Protein AF-A0A7J2X8C0-F1 (afdb_monomer_lite)

Foldseek 3Di:
DLVVQLVVLLVVLVVLCVVLVPPPCLVVDPDPVSVCSNVCSVQSVSSLVSVVVCCVVVNDPPVVSVVSNVVSVVVVVVVVVVVVVVVVD

Secondary structure (DSSP, 8-state):
-HHHHHHHHHHHHHHHHHHHHH-HHHHH---HHHHHHHHHHHTTHHHHHHHHHHHHTTSS-HHHHHHHHHHHHHHHHHHHHHHHHHTT-

pLDDT: mean 86.92, std 10.12, range [44.97, 97.31]

Structure (mmCIF, N/CA/C/O backbone):
data_AF-A0A7J2X8C0-F1
#
_entry.id   AF-A0A7J2X8C0-F1
#
loop_
_atom_site.group_PDB
_atom_site.id
_atom_site.type_symbol
_atom_site.label_atom_id
_atom_site.label_alt_id
_atom_site.label_comp_id
_atom_site.label_asym_id
_atom_site.label_entity_id
_atom_site.label_seq_id
_atom_site.pdbx_PDB_ins_code
_atom_site.Cartn_x
_atom_site.Cartn_y
_atom_site.Cartn_z
_atom_site.occupancy
_atom_site.B_iso_or_equiv
_atom_site.auth_seq_id
_atom_site.auth_comp_id
_atom_site.auth_asym_id
_atom_site.auth_atom_id
_atom_site.pdbx_PDB_model_num
ATOM 1 N N . MET A 1 1 ? -18.632 -7.335 3.285 1.00 78.25 1 MET A N 1
ATOM 2 C CA . MET A 1 1 ? -18.115 -5.989 3.627 1.00 78.25 1 MET A CA 1
ATOM 3 C C . MET A 1 1 ? -16.581 -5.908 3.604 1.00 78.25 1 MET A C 1
ATOM 5 O O . MET A 1 1 ? -16.098 -5.000 2.940 1.00 78.25 1 MET A O 1
ATOM 9 N N . PRO A 1 2 ? -15.798 -6.837 4.203 1.00 87.81 2 PRO A N 1
ATOM 10 C CA . PRO A 1 2 ? -14.327 -6.724 4.241 1.00 87.81 2 PRO A CA 1
ATOM 11 C C . PRO A 1 2 ? -13.661 -6.665 2.860 1.00 87.81 2 PRO A C 1
ATOM 13 O O . PRO A 1 2 ? -12.762 -5.864 2.641 1.00 87.81 2 PRO A O 1
ATOM 16 N N . LEU A 1 3 ? -14.159 -7.459 1.906 1.00 88.56 3 LEU A N 1
ATOM 17 C CA . LEU A 1 3 ? -13.674 -7.447 0.523 1.00 88.56 3 LEU A CA 1
ATOM 18 C C . LEU A 1 3 ? -13.907 -6.101 -0.165 1.00 88.56 3 LEU A C 1
ATOM 20 O O . LEU A 1 3 ? -12.983 -5.569 -0.755 1.00 88.56 3 LEU A O 1
ATOM 24 N N . VAL A 1 4 ? -15.100 -5.514 -0.034 1.00 93.00 4 VAL A N 1
ATOM 25 C CA . VAL A 1 4 ? -15.409 -4.194 -0.616 1.00 93.00 4 VAL A CA 1
ATOM 26 C C . VAL A 1 4 ? -14.478 -3.123 -0.048 1.00 93.00 4 VAL A C 1
ATOM 28 O O . VAL A 1 4 ? -13.976 -2.289 -0.792 1.00 93.00 4 VAL A O 1
ATOM 31 N N . PHE A 1 5 ? -14.203 -3.180 1.257 1.00 92.56 5 PHE A N 1
ATOM 32 C CA . PHE A 1 5 ? -13.283 -2.261 1.921 1.00 92.56 5 PHE A CA 1
ATOM 33 C C . PHE A 1 5 ? -11.839 -2.414 1.419 1.00 92.56 5 PHE A C 1
ATOM 35 O O . PHE A 1 5 ? -11.213 -1.421 1.056 1.00 92.56 5 PHE A O 1
ATOM 42 N N . LEU A 1 6 ? -11.331 -3.647 1.328 1.00 93.81 6 LEU A N 1
ATOM 43 C CA . LEU A 1 6 ? -9.992 -3.918 0.794 1.00 93.81 6 LEU A CA 1
ATOM 44 C C . LEU A 1 6 ? -9.875 -3.553 -0.690 1.00 93.81 6 LEU A C 1
ATOM 46 O O . LEU A 1 6 ? -8.874 -2.972 -1.096 1.00 93.81 6 LEU A O 1
ATOM 50 N N . SER A 1 7 ? -10.900 -3.840 -1.493 1.00 93.06 7 SER A N 1
ATOM 51 C 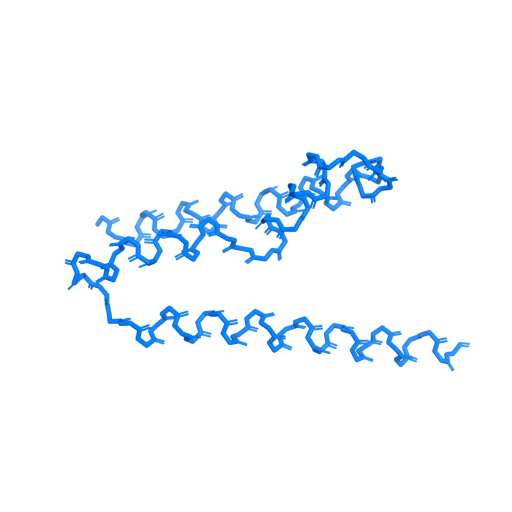CA . SER A 1 7 ? -10.941 -3.455 -2.905 1.00 93.06 7 SER A CA 1
ATOM 52 C C . SER A 1 7 ? -10.942 -1.938 -3.069 1.00 93.06 7 SER A C 1
ATOM 54 O O . SER A 1 7 ? -10.181 -1.422 -3.879 1.00 93.06 7 SER A O 1
ATOM 56 N N . ALA A 1 8 ? -11.734 -1.210 -2.278 1.00 93.94 8 ALA A N 1
ATOM 57 C CA . ALA A 1 8 ? -11.720 0.249 -2.292 1.00 93.94 8 ALA A CA 1
ATOM 58 C C . ALA A 1 8 ? -10.344 0.802 -1.891 1.00 93.94 8 ALA A C 1
ATOM 60 O O . ALA A 1 8 ? -9.830 1.695 -2.560 1.00 93.94 8 ALA A O 1
ATOM 61 N N . ALA A 1 9 ? -9.718 0.236 -0.853 1.00 93.44 9 ALA A N 1
ATOM 62 C CA . ALA A 1 9 ? -8.373 0.621 -0.436 1.00 93.44 9 ALA A CA 1
ATOM 63 C C . ALA A 1 9 ? -7.335 0.399 -1.549 1.00 93.44 9 ALA A C 1
ATOM 65 O O . ALA A 1 9 ? -6.543 1.295 -1.833 1.00 93.44 9 ALA A O 1
ATOM 66 N N . ALA A 1 10 ? -7.392 -0.752 -2.226 1.00 91.69 10 ALA A N 1
ATOM 67 C CA . ALA A 1 10 ? -6.513 -1.067 -3.349 1.00 91.69 10 ALA A CA 1
ATOM 68 C C . ALA A 1 10 ? -6.716 -0.116 -4.541 1.00 91.69 10 ALA A C 1
ATOM 70 O O . ALA A 1 10 ? -5.741 0.348 -5.123 1.00 91.69 10 ALA A O 1
ATOM 71 N N . ILE A 1 11 ? -7.968 0.213 -4.882 1.00 92.75 11 ILE A N 1
ATOM 72 C CA . ILE A 1 11 ? -8.285 1.151 -5.973 1.00 92.75 11 ILE A CA 1
ATOM 73 C C . ILE A 1 11 ? -7.741 2.546 -5.662 1.00 92.75 11 ILE A C 1
ATOM 75 O O . ILE A 1 11 ? -7.189 3.200 -6.542 1.00 92.75 11 ILE A O 1
ATOM 79 N N . VAL A 1 12 ? -7.884 3.010 -4.418 1.00 92.44 12 VAL A N 1
ATOM 80 C CA . VAL A 1 12 ? -7.365 4.318 -3.999 1.00 92.44 12 VAL A CA 1
ATOM 81 C C . VAL A 1 12 ? -5.837 4.343 -4.046 1.00 92.44 12 VAL A C 1
ATOM 83 O O . VAL A 1 12 ? -5.269 5.335 -4.505 1.00 92.44 12 VAL A O 1
ATOM 86 N N . ASP A 1 13 ? -5.178 3.264 -3.616 1.00 91.50 13 ASP A N 1
ATOM 87 C CA . ASP A 1 13 ? -3.723 3.144 -3.719 1.00 91.50 13 ASP A CA 1
ATOM 88 C C . ASP A 1 13 ? -3.245 3.219 -5.177 1.00 91.50 13 ASP A C 1
ATOM 90 O O . ASP A 1 13 ? -2.353 4.007 -5.493 1.00 91.50 13 ASP A O 1
ATOM 94 N N . GLU A 1 14 ? -3.882 2.463 -6.074 1.00 87.94 14 GLU A N 1
ATOM 95 C CA . GLU A 1 14 ? -3.531 2.437 -7.497 1.00 87.94 14 GLU A CA 1
ATOM 96 C C . GLU A 1 14 ? -3.795 3.791 -8.173 1.00 87.94 14 GLU A C 1
ATOM 98 O O . GLU A 1 14 ? -2.925 4.330 -8.854 1.00 87.94 14 GLU A O 1
ATOM 103 N N . ALA A 1 15 ? -4.950 4.410 -7.908 1.00 88.06 15 ALA A N 1
ATOM 104 C CA . ALA A 1 15 ? -5.280 5.726 -8.446 1.00 88.06 15 ALA A CA 1
ATOM 105 C C . ALA A 1 15 ? -4.291 6.805 -7.976 1.00 88.06 15 ALA A C 1
ATOM 107 O O . ALA A 1 15 ? -3.875 7.663 -8.756 1.00 88.06 15 ALA A O 1
ATOM 108 N N . GLY A 1 16 ? -3.883 6.772 -6.704 1.00 84.88 16 GLY A N 1
ATOM 109 C CA . GLY A 1 16 ? -2.873 7.698 -6.202 1.00 84.88 16 GLY A CA 1
ATOM 110 C C . GLY A 1 16 ? -1.486 7.432 -6.788 1.00 84.88 16 GLY A C 1
ATOM 111 O O . GLY A 1 16 ? -0.757 8.386 -7.073 1.00 84.88 16 GLY A O 1
ATOM 112 N N . ASN A 1 17 ? -1.134 6.167 -7.033 1.00 85.81 17 ASN A N 1
ATOM 113 C CA . ASN A 1 17 ? 0.114 5.802 -7.695 1.00 85.81 17 ASN A CA 1
ATOM 114 C C . ASN A 1 17 ? 0.149 6.358 -9.129 1.00 85.81 17 ASN A C 1
ATOM 116 O O . ASN A 1 17 ? 1.095 7.066 -9.485 1.00 85.81 17 ASN A O 1
ATOM 120 N N . ASP A 1 18 ? -0.924 6.171 -9.900 1.00 85.00 18 ASP A N 1
ATOM 121 C CA . ASP A 1 18 ? -1.064 6.718 -11.254 1.00 85.00 18 ASP A CA 1
ATOM 122 C C . ASP A 1 18 ? -0.915 8.243 -11.277 1.00 85.00 18 ASP A C 1
ATOM 124 O O . ASP A 1 18 ? -0.105 8.783 -12.036 1.00 85.00 18 ASP A O 1
ATOM 128 N N . VAL A 1 19 ? -1.609 8.962 -10.388 1.00 81.44 19 VAL A N 1
ATOM 129 C CA . VAL A 1 19 ? -1.501 10.430 -10.289 1.00 81.44 19 VAL A CA 1
ATOM 130 C C . VAL A 1 19 ? -0.050 10.871 -10.060 1.00 81.44 19 VAL A C 1
ATOM 132 O O . VAL A 1 19 ? 0.424 11.824 -10.687 1.00 81.44 19 VAL A O 1
ATOM 135 N N . THR A 1 20 ? 0.692 10.161 -9.207 1.00 75.25 20 THR A N 1
ATOM 136 C CA . THR A 1 20 ? 2.112 10.462 -8.962 1.00 75.25 20 THR A CA 1
ATOM 137 C C . THR A 1 20 ? 3.026 10.077 -10.131 1.00 75.25 20 THR A C 1
ATOM 139 O O . THR A 1 20 ? 4.092 10.677 -10.306 1.00 75.25 20 THR A O 1
ATOM 142 N N . GLY A 1 21 ? 2.619 9.106 -10.952 1.00 70.38 21 GLY A N 1
ATOM 143 C CA . GLY A 1 21 ? 3.301 8.698 -12.176 1.00 70.38 21 GLY A CA 1
ATOM 144 C C . GLY A 1 21 ? 3.164 9.714 -13.312 1.00 70.38 21 GLY A C 1
ATOM 145 O O . GLY A 1 21 ? 4.164 10.036 -13.962 1.00 70.38 21 GLY A O 1
ATOM 146 N N . TYR A 1 22 ? 1.960 10.255 -13.517 1.00 67.25 22 TYR A N 1
ATOM 147 C CA . TYR A 1 22 ? 1.661 11.223 -14.578 1.00 67.25 22 TYR A CA 1
ATOM 148 C C . TYR A 1 22 ? 2.280 12.604 -14.321 1.00 67.25 22 TYR A C 1
ATOM 150 O O . TYR A 1 22 ? 2.800 13.235 -15.250 1.00 67.25 22 TYR A O 1
ATOM 158 N N . ASP A 1 23 ? 2.288 13.082 -13.073 1.00 73.25 23 ASP A N 1
ATOM 159 C CA . ASP A 1 23 ? 2.824 14.407 -12.766 1.00 73.25 23 ASP A CA 1
ATOM 160 C C . ASP A 1 23 ? 4.338 14.376 -12.486 1.00 73.25 23 ASP A C 1
ATOM 162 O O . ASP A 1 23 ? 4.823 14.287 -11.350 1.00 73.25 23 ASP A O 1
ATOM 166 N N . LYS A 1 24 ? 5.124 14.542 -13.557 1.00 69.38 24 LYS A N 1
ATOM 167 C CA . LYS A 1 24 ? 6.587 14.694 -13.481 1.00 69.38 24 LYS A CA 1
ATOM 168 C C . LYS A 1 24 ? 7.026 15.836 -12.548 1.00 69.38 24 LYS A C 1
ATOM 170 O O . LYS A 1 24 ? 8.158 15.788 -12.057 1.00 69.38 24 LYS A O 1
ATOM 175 N N . ARG A 1 25 ? 6.186 16.850 -12.267 1.00 68.38 25 ARG A N 1
ATOM 176 C CA . ARG A 1 25 ? 6.511 17.900 -11.280 1.00 68.38 25 ARG A CA 1
ATOM 177 C C . ARG A 1 25 ? 6.422 17.376 -9.857 1.00 68.38 25 ARG A C 1
ATOM 179 O O . ARG A 1 25 ? 7.261 17.769 -9.051 1.00 68.38 25 ARG A O 1
ATOM 186 N N . ILE A 1 26 ? 5.465 16.498 -9.550 1.00 69.19 26 ILE A N 1
ATOM 187 C CA . ILE A 1 26 ? 5.345 15.853 -8.233 1.00 69.19 26 ILE A CA 1
ATOM 188 C C . ILE A 1 26 ? 6.561 14.955 -7.998 1.00 69.19 26 ILE A C 1
ATOM 190 O O . ILE A 1 26 ? 7.236 15.123 -6.982 1.00 69.19 26 ILE A O 1
ATOM 194 N N . LYS A 1 27 ? 6.935 14.119 -8.980 1.00 67.44 27 LYS A N 1
ATOM 195 C CA . LYS A 1 27 ? 8.147 13.276 -8.910 1.00 67.44 27 LYS A CA 1
ATOM 196 C C . LYS A 1 27 ? 9.447 14.074 -8.752 1.00 67.44 27 LYS A C 1
ATOM 198 O O . LYS A 1 27 ? 10.329 13.663 -8.003 1.00 67.44 27 LYS A O 1
ATOM 203 N N . ARG A 1 28 ? 9.587 15.223 -9.426 1.00 73.81 28 ARG A N 1
ATOM 204 C CA . ARG A 1 28 ? 10.783 16.091 -9.317 1.00 73.81 28 ARG A CA 1
ATOM 205 C C . ARG A 1 28 ? 10.745 17.053 -8.128 1.00 73.81 28 ARG A C 1
ATOM 207 O O . ARG A 1 28 ? 11.720 17.764 -7.878 1.00 73.81 28 ARG A O 1
ATOM 214 N N . SER A 1 29 ? 9.635 17.119 -7.399 1.00 77.31 29 SER A N 1
ATOM 215 C CA . SER A 1 29 ? 9.483 18.077 -6.314 1.00 77.31 29 SER A CA 1
ATOM 216 C C . SER A 1 29 ? 10.312 17.683 -5.095 1.00 77.31 29 SER A C 1
ATOM 218 O O . SER A 1 29 ? 10.223 16.568 -4.590 1.00 77.31 29 SER A O 1
ATOM 220 N N . LYS A 1 30 ? 11.064 18.640 -4.542 1.00 78.69 30 LYS A N 1
ATOM 221 C CA . LYS A 1 30 ? 11.763 18.463 -3.258 1.00 78.69 30 LYS A CA 1
ATOM 222 C C . LYS A 1 30 ? 10.843 18.619 -2.039 1.00 78.69 30 LYS A C 1
ATOM 224 O O . LYS A 1 30 ? 11.292 18.398 -0.918 1.00 78.69 30 LYS A O 1
ATOM 229 N N . LYS A 1 31 ? 9.573 19.001 -2.231 1.00 85.44 31 LYS A N 1
ATOM 230 C CA . LYS A 1 31 ? 8.623 19.193 -1.128 1.00 85.44 31 LYS A CA 1
ATOM 231 C C . LYS A 1 31 ? 8.354 17.858 -0.434 1.00 85.44 31 LYS A C 1
ATOM 233 O O . LYS A 1 31 ? 7.964 16.890 -1.083 1.00 85.44 31 LYS A O 1
ATOM 238 N N . PHE A 1 32 ? 8.486 17.841 0.893 1.00 83.81 32 PHE A N 1
ATOM 239 C CA . PHE A 1 32 ? 8.250 16.651 1.716 1.00 83.81 32 PHE A CA 1
ATOM 240 C C . PHE A 1 32 ? 6.886 16.005 1.440 1.00 83.81 32 PHE A C 1
ATOM 242 O O . PHE A 1 32 ? 6.817 14.805 1.212 1.00 83.81 32 PHE A O 1
ATOM 249 N N . ARG A 1 33 ? 5.816 16.811 1.347 1.00 82.94 33 ARG A N 1
ATOM 250 C CA . ARG A 1 33 ? 4.454 16.326 1.054 1.00 82.94 33 ARG A CA 1
ATOM 251 C C . ARG A 1 33 ? 4.360 15.543 -0.257 1.00 82.94 33 ARG A C 1
ATOM 253 O O . ARG A 1 33 ? 3.644 14.556 -0.310 1.00 82.94 33 ARG A O 1
ATOM 260 N N . HIS A 1 34 ? 5.085 15.962 -1.295 1.00 83.62 34 HIS A N 1
ATOM 261 C CA . HIS A 1 34 ? 5.081 15.270 -2.584 1.00 83.62 34 HIS A CA 1
ATOM 262 C C . HIS A 1 34 ? 5.861 13.956 -2.514 1.00 83.62 34 HIS A C 1
ATOM 264 O O . HIS A 1 34 ? 5.360 12.940 -2.977 1.00 83.62 34 HIS A O 1
ATOM 270 N N . LYS A 1 35 ? 7.032 13.946 -1.862 1.00 81.25 35 LYS A N 1
ATOM 271 C CA . LYS A 1 35 ? 7.783 12.703 -1.617 1.00 81.25 35 LYS A CA 1
ATOM 272 C C . LYS A 1 35 ? 6.985 11.706 -0.781 1.00 81.25 35 LYS A C 1
ATOM 274 O O . LYS A 1 35 ? 6.972 10.526 -1.105 1.00 81.25 35 LYS A O 1
ATOM 279 N N . PHE A 1 36 ? 6.308 12.191 0.258 1.00 85.12 36 PHE A N 1
ATOM 280 C CA . PHE A 1 36 ? 5.425 11.376 1.081 1.00 85.12 36 PHE A CA 1
ATOM 281 C C . PHE A 1 36 ? 4.295 10.773 0.245 1.00 85.12 36 PHE A C 1
ATOM 283 O O . PHE A 1 36 ? 4.109 9.569 0.298 1.00 85.12 36 PHE A O 1
ATOM 290 N N . PHE A 1 37 ? 3.593 11.571 -0.568 1.00 82.50 37 PHE A N 1
ATOM 291 C CA . PHE A 1 37 ? 2.517 11.072 -1.434 1.00 82.50 37 PHE A CA 1
ATOM 292 C C . PHE A 1 37 ? 3.005 10.003 -2.418 1.00 82.50 37 PHE A C 1
ATOM 294 O O . PHE A 1 37 ? 2.408 8.936 -2.496 1.00 82.50 37 PHE A O 1
ATOM 301 N N . VAL A 1 38 ? 4.114 10.259 -3.119 1.00 83.25 38 VAL A N 1
ATOM 302 C CA . VAL A 1 38 ? 4.715 9.291 -4.054 1.00 83.25 38 VAL A CA 1
ATOM 303 C C . VAL A 1 38 ? 5.048 7.984 -3.336 1.00 83.25 38 VAL A C 1
ATOM 305 O O . VAL A 1 38 ? 4.719 6.909 -3.822 1.00 83.25 38 VAL A O 1
ATOM 308 N N . TYR A 1 39 ? 5.674 8.071 -2.162 1.00 82.31 39 TYR A N 1
ATOM 309 C CA . TYR A 1 39 ? 6.053 6.887 -1.400 1.00 82.31 39 TYR A CA 1
ATOM 310 C C . T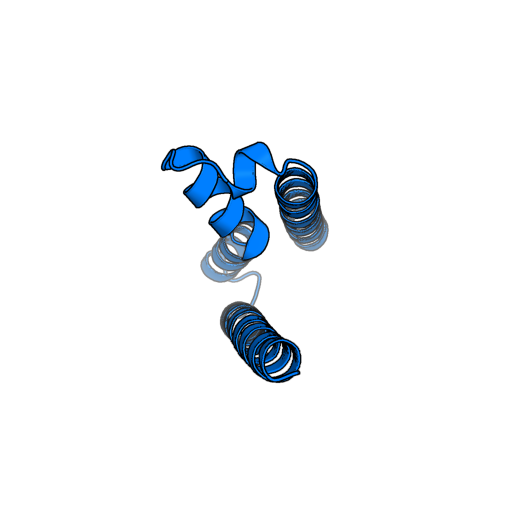YR A 1 39 ? 4.838 6.135 -0.844 1.00 82.31 39 TYR A C 1
ATOM 312 O O . TYR A 1 39 ? 4.784 4.915 -0.922 1.00 82.31 39 TYR A O 1
ATOM 320 N N . PHE A 1 40 ? 3.856 6.856 -0.302 1.00 87.25 40 PHE A N 1
ATOM 321 C CA . PHE A 1 40 ? 2.675 6.285 0.338 1.00 87.25 40 PHE A CA 1
ATOM 322 C C . PHE A 1 40 ? 1.826 5.483 -0.654 1.00 87.25 40 PHE A C 1
ATOM 324 O O . PHE A 1 40 ? 1.540 4.311 -0.413 1.00 87.25 40 PHE A O 1
ATOM 331 N N . PHE A 1 41 ? 1.486 6.092 -1.791 1.00 84.69 41 PHE A N 1
ATOM 332 C CA . PHE A 1 41 ? 0.667 5.452 -2.819 1.00 84.69 41 PHE A CA 1
ATOM 333 C C . PHE A 1 41 ? 1.460 4.432 -3.645 1.00 84.69 41 PHE A C 1
ATOM 335 O O . PHE A 1 41 ? 0.957 3.347 -3.924 1.00 84.69 41 PHE A O 1
ATOM 342 N N . GLY A 1 42 ? 2.736 4.705 -3.943 1.00 78.94 42 GLY A N 1
ATOM 343 C CA . GLY A 1 42 ? 3.599 3.758 -4.659 1.00 78.94 42 GLY A CA 1
ATOM 344 C C . GLY A 1 42 ? 3.895 2.469 -3.882 1.00 78.94 42 GLY A C 1
ATOM 345 O O . GLY A 1 42 ? 4.207 1.446 -4.480 1.00 78.94 42 GLY A O 1
ATOM 346 N N . ARG A 1 43 ? 3.773 2.487 -2.549 1.00 83.62 43 ARG A N 1
ATOM 347 C CA . ARG A 1 43 ? 3.981 1.321 -1.668 1.00 83.62 43 ARG A CA 1
ATOM 348 C C . ARG A 1 43 ? 2.674 0.745 -1.113 1.00 83.62 43 ARG A C 1
ATOM 350 O O . ARG A 1 43 ? 2.727 0.030 -0.111 1.00 83.62 43 ARG A O 1
ATOM 357 N N . ARG A 1 44 ? 1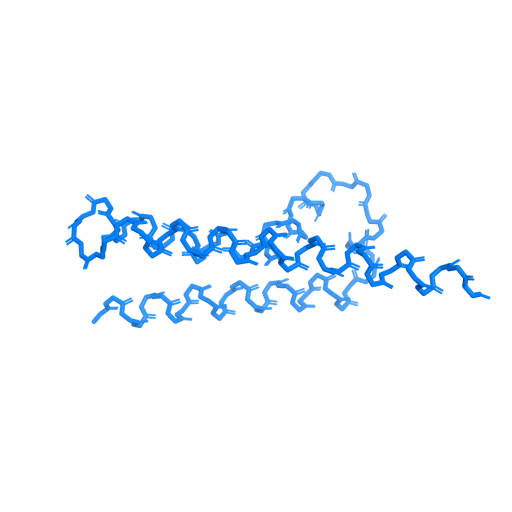.520 1.088 -1.700 1.00 89.25 44 ARG A N 1
ATOM 358 C CA . ARG A 1 44 ? 0.193 0.566 -1.318 1.00 89.25 44 ARG A CA 1
ATOM 359 C C . ARG A 1 44 ? -0.077 0.615 0.193 1.00 89.25 44 ARG A C 1
ATOM 361 O O . ARG A 1 44 ? -0.489 -0.367 0.822 1.00 89.25 44 ARG A O 1
ATOM 368 N N . TYR A 1 45 ? 0.263 1.742 0.825 1.00 90.69 45 TYR A N 1
ATOM 369 C CA . TYR A 1 45 ? 0.154 1.862 2.280 1.00 90.69 45 TYR A CA 1
ATOM 370 C C . TYR A 1 45 ? -1.295 1.834 2.760 1.00 90.69 45 TYR A C 1
ATOM 372 O O . TYR A 1 45 ? -1.548 1.341 3.861 1.00 90.69 45 TYR A O 1
ATOM 380 N N . LEU A 1 46 ? -2.248 2.330 1.969 1.00 92.81 46 LEU A N 1
ATOM 381 C CA . LEU A 1 46 ? -3.645 2.385 2.383 1.00 92.81 46 LEU A CA 1
ATOM 382 C C . LEU A 1 46 ? -4.239 0.975 2.479 1.00 92.81 46 LEU A C 1
ATOM 384 O O . LEU A 1 46 ? -4.913 0.661 3.460 1.00 92.81 46 LEU A O 1
ATOM 388 N N . LEU A 1 47 ? -3.894 0.090 1.544 1.00 94.50 47 LEU A N 1
ATOM 389 C CA . LEU A 1 47 ? -4.234 -1.328 1.561 1.00 94.50 47 LEU A CA 1
ATOM 390 C C . LEU A 1 47 ? -3.618 -2.045 2.767 1.00 94.50 47 LEU A C 1
ATOM 392 O O . LEU A 1 47 ? -4.307 -2.816 3.434 1.00 94.50 47 LEU A O 1
ATOM 396 N N . LYS A 1 48 ? -2.350 -1.765 3.095 1.00 95.25 48 LYS A N 1
ATOM 397 C CA . LYS A 1 48 ? -1.689 -2.332 4.286 1.00 95.25 48 LYS A CA 1
ATOM 398 C C . LYS A 1 48 ? -2.378 -1.904 5.576 1.00 95.25 48 LYS A C 1
ATOM 400 O O . LYS A 1 48 ? -2.608 -2.740 6.444 1.00 95.25 48 LYS A O 1
ATOM 405 N N . VAL A 1 49 ? -2.734 -0.626 5.701 1.00 95.69 49 VAL A N 1
ATOM 406 C CA . VAL A 1 49 ? -3.451 -0.100 6.874 1.00 95.69 49 VAL A CA 1
ATOM 407 C C . VAL A 1 49 ? -4.862 -0.686 6.960 1.00 95.69 49 VAL A C 1
ATOM 409 O O . VAL A 1 49 ? -5.286 -1.098 8.039 1.00 95.69 49 VAL A O 1
ATOM 412 N N . ALA A 1 50 ? -5.571 -0.788 5.834 1.00 95.94 50 ALA A N 1
ATOM 413 C CA . ALA A 1 50 ? -6.888 -1.415 5.766 1.00 95.94 50 ALA A CA 1
ATOM 414 C C . ALA A 1 50 ? -6.837 -2.893 6.186 1.00 95.94 50 ALA A C 1
ATOM 416 O O . ALA A 1 50 ? -7.663 -3.344 6.980 1.00 95.94 50 ALA A O 1
ATOM 417 N N . LEU A 1 51 ? -5.841 -3.640 5.706 1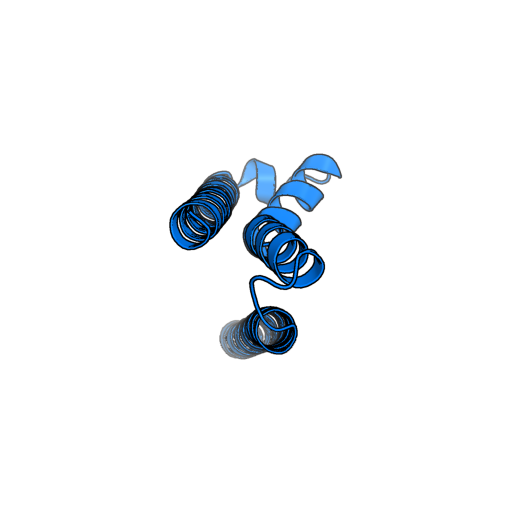.00 96.62 51 LEU A N 1
ATOM 418 C CA . LEU A 1 51 ? -5.642 -5.035 6.084 1.00 96.62 51 LEU A CA 1
ATOM 419 C C . LEU A 1 51 ? -5.226 -5.171 7.551 1.00 96.62 51 LEU A C 1
ATOM 421 O O . LEU A 1 51 ? -5.772 -6.020 8.247 1.00 96.62 51 LEU A O 1
ATOM 425 N N . LEU A 1 52 ? -4.333 -4.310 8.049 1.00 97.31 52 LEU A N 1
ATOM 426 C CA . LEU A 1 52 ? -3.954 -4.269 9.462 1.00 97.31 52 LEU A CA 1
ATOM 427 C C . LEU A 1 52 ? -5.173 -4.044 10.359 1.00 97.31 52 LEU A C 1
ATOM 429 O O . LEU A 1 52 ? -5.336 -4.765 11.337 1.00 97.31 52 LEU A O 1
ATOM 433 N N . TYR A 1 53 ? -6.053 -3.101 10.014 1.00 96.56 53 TYR A N 1
ATOM 434 C CA . TYR A 1 53 ? -7.300 -2.888 10.748 1.00 96.56 53 TYR A CA 1
ATOM 435 C C . TYR A 1 53 ? -8.119 -4.182 10.842 1.00 96.56 53 TYR A C 1
ATOM 437 O O . TYR A 1 53 ? -8.520 -4.572 11.937 1.00 96.56 53 TYR A O 1
ATOM 445 N N . LEU A 1 54 ? -8.302 -4.886 9.720 1.00 97.19 54 LEU A N 1
ATOM 446 C CA . LEU A 1 54 ? -9.050 -6.144 9.689 1.00 97.19 54 LEU A CA 1
ATOM 447 C C . LEU A 1 54 ? -8.357 -7.282 10.451 1.00 97.19 54 LEU A C 1
ATOM 449 O O . LEU A 1 54 ? -9.036 -8.135 11.019 1.00 97.19 54 LEU A O 1
ATOM 453 N N . VAL A 1 55 ? -7.025 -7.293 10.490 1.00 97.06 55 VAL A N 1
ATOM 454 C CA . VAL A 1 55 ? -6.255 -8.231 11.315 1.00 97.06 55 VAL A CA 1
ATOM 455 C C . VAL A 1 55 ? -6.455 -7.943 12.804 1.00 97.06 55 VAL A C 1
ATOM 457 O O . VAL A 1 55 ? -6.697 -8.868 13.573 1.00 97.06 55 VAL A O 1
ATOM 460 N N . LEU A 1 56 ? -6.419 -6.673 13.218 1.00 97.31 56 LEU A N 1
ATOM 461 C CA . LEU A 1 56 ? -6.587 -6.276 14.622 1.00 97.31 56 LEU A CA 1
ATOM 462 C C . LEU A 1 56 ? -7.977 -6.621 15.175 1.00 97.31 56 LEU A C 1
ATOM 464 O O . LEU A 1 56 ? -8.101 -6.946 16.353 1.00 97.31 56 LEU A O 1
ATOM 468 N N . ILE A 1 57 ? -9.011 -6.604 14.329 1.00 97.00 57 ILE A N 1
ATOM 469 C CA . ILE A 1 57 ? -10.363 -7.059 14.697 1.00 97.00 57 ILE A CA 1
ATOM 470 C C . ILE A 1 57 ? -10.587 -8.563 14.451 1.00 97.00 57 ILE A C 1
ATOM 472 O O . ILE A 1 57 ? -11.726 -9.022 14.487 1.00 97.00 57 ILE A O 1
ATOM 476 N N . ASN A 1 58 ? -9.519 -9.334 14.208 1.00 95.81 58 ASN A N 1
ATOM 477 C CA . ASN A 1 58 ? -9.533 -10.785 13.975 1.00 95.81 58 ASN A CA 1
ATOM 478 C C . ASN A 1 58 ? -10.400 -11.251 12.787 1.00 95.81 58 ASN A C 1
ATOM 480 O O . ASN A 1 58 ? -10.842 -12.397 12.748 1.00 95.81 58 ASN A O 1
ATOM 484 N N . VAL A 1 59 ? -10.634 -10.390 11.792 1.00 96.62 59 VAL A N 1
ATOM 485 C CA . VAL A 1 59 ? -11.363 -10.757 10.562 1.00 96.62 59 VAL A CA 1
ATOM 486 C C . VAL A 1 59 ? -10.449 -11.466 9.564 1.00 96.62 59 VAL A C 1
ATOM 488 O O . VAL A 1 59 ? -10.886 -12.385 8.875 1.00 96.62 59 VAL A O 1
ATOM 491 N N . PHE A 1 60 ? -9.182 -11.056 9.488 1.00 95.25 60 PHE A N 1
ATOM 492 C CA . PHE A 1 60 ? -8.167 -11.709 8.664 1.00 95.25 60 PHE A CA 1
ATOM 493 C C . PHE A 1 60 ? -6.971 -12.149 9.509 1.00 95.25 60 PHE A C 1
ATOM 495 O O . PHE A 1 60 ? -6.637 -11.501 10.500 1.00 95.25 60 PHE A O 1
ATOM 502 N N . PRO A 1 61 ? -6.282 -13.229 9.119 1.00 96.56 61 PRO A N 1
ATOM 503 C CA . PRO A 1 61 ? -5.086 -13.663 9.814 1.00 96.56 61 PRO A CA 1
ATOM 504 C C . PRO A 1 61 ? -3.872 -12.788 9.469 1.00 96.56 61 PRO A C 1
ATOM 506 O O . PRO A 1 61 ? -3.677 -12.367 8.327 1.00 96.56 61 PRO A O 1
ATOM 509 N N . MET A 1 62 ? -3.003 -12.579 10.463 1.00 97.06 62 MET A N 1
ATOM 510 C CA . MET A 1 62 ? -1.811 -11.720 10.375 1.00 97.06 62 MET A CA 1
ATOM 511 C C . MET A 1 62 ? -0.847 -12.106 9.245 1.00 97.06 62 MET A C 1
ATOM 513 O O . MET A 1 62 ? -0.200 -11.238 8.662 1.00 97.06 62 MET A O 1
ATOM 517 N N . TYR A 1 63 ? -0.764 -13.392 8.886 1.00 96.88 63 TYR A N 1
ATOM 518 C CA . TYR A 1 63 ? 0.145 -13.843 7.830 1.00 96.88 63 TYR A CA 1
ATOM 519 C C . TYR A 1 63 ? -0.167 -13.215 6.463 1.00 96.88 63 TYR A C 1
ATOM 521 O O . TYR A 1 63 ? 0.748 -13.059 5.660 1.00 96.88 63 TYR A O 1
ATOM 529 N N . LEU A 1 64 ? -1.416 -12.805 6.198 1.00 95.31 64 LEU A N 1
ATOM 530 C CA . LEU A 1 64 ? -1.766 -12.105 4.957 1.00 95.31 64 LEU A CA 1
ATOM 531 C C . LEU A 1 64 ? -1.136 -10.712 4.898 1.00 95.31 64 LEU A C 1
ATOM 533 O O . LEU A 1 64 ? -0.653 -10.302 3.845 1.00 95.31 64 LEU A O 1
ATOM 537 N N . LEU A 1 65 ? -1.097 -10.000 6.028 1.00 95.44 65 LEU A N 1
ATOM 538 C CA . LEU A 1 65 ? -0.427 -8.703 6.116 1.00 95.44 65 LEU A CA 1
ATOM 539 C C . LEU A 1 65 ? 1.081 -8.854 5.910 1.00 95.44 65 LEU A C 1
ATOM 541 O O . LEU A 1 65 ? 1.680 -8.085 5.163 1.00 95.44 65 LEU A O 1
ATOM 545 N N . ILE A 1 66 ? 1.680 -9.872 6.532 1.00 96.44 66 ILE A N 1
ATOM 546 C CA . ILE A 1 66 ? 3.105 -10.182 6.364 1.00 96.44 66 ILE A CA 1
ATOM 547 C C . ILE A 1 66 ? 3.408 -10.496 4.896 1.00 96.44 66 ILE A C 1
ATOM 549 O O . ILE A 1 66 ? 4.338 -9.925 4.331 1.00 96.44 66 ILE A O 1
ATOM 553 N N . ALA A 1 67 ? 2.601 -11.349 4.261 1.00 96.12 67 ALA A N 1
ATOM 554 C CA . ALA A 1 67 ? 2.760 -11.696 2.853 1.00 96.12 67 ALA A CA 1
ATOM 555 C C . ALA A 1 67 ? 2.673 -10.463 1.942 1.00 96.12 67 ALA A C 1
ATOM 557 O O . ALA A 1 67 ? 3.512 -10.307 1.059 1.00 96.12 67 ALA A O 1
ATOM 558 N N . LEU A 1 68 ? 1.716 -9.560 2.184 1.00 94.31 68 LEU A N 1
ATOM 559 C CA . LEU A 1 68 ? 1.570 -8.320 1.416 1.00 94.31 68 LEU A CA 1
ATOM 560 C C . LEU A 1 68 ? 2.800 -7.408 1.550 1.00 94.31 68 LEU A C 1
ATOM 562 O O . LEU A 1 68 ? 3.276 -6.860 0.560 1.00 94.31 68 LEU A O 1
ATOM 566 N N . ILE A 1 69 ? 3.333 -7.256 2.765 1.00 94.00 69 ILE A N 1
ATOM 567 C CA . ILE A 1 69 ? 4.537 -6.448 3.006 1.00 94.00 69 ILE A CA 1
ATOM 568 C C . ILE A 1 69 ? 5.741 -7.054 2.280 1.00 94.00 69 ILE A C 1
ATOM 570 O O . ILE A 1 69 ? 6.445 -6.340 1.570 1.00 94.00 69 ILE A O 1
ATOM 574 N N . LEU A 1 70 ? 5.959 -8.364 2.425 1.00 95.25 70 LEU A N 1
ATOM 575 C CA . LEU A 1 70 ? 7.073 -9.057 1.776 1.00 95.25 70 LEU A CA 1
ATOM 576 C C . LEU A 1 70 ? 6.976 -9.001 0.251 1.00 95.25 70 LEU A C 1
ATOM 578 O O . LEU A 1 70 ? 7.995 -8.830 -0.413 1.00 95.25 70 LEU A O 1
ATOM 582 N N . PHE A 1 71 ? 5.766 -9.115 -0.296 1.00 92.50 71 PHE A N 1
ATOM 583 C CA . PHE A 1 71 ? 5.530 -9.002 -1.729 1.00 92.50 71 PHE A CA 1
ATOM 584 C C . PHE A 1 71 ? 5.964 -7.634 -2.270 1.00 92.50 71 PHE A C 1
ATOM 586 O O . PHE A 1 71 ? 6.689 -7.575 -3.261 1.00 92.50 71 PHE A O 1
ATOM 593 N N . ASP A 1 72 ? 5.590 -6.543 -1.599 1.00 90.06 72 ASP A N 1
ATOM 594 C CA . ASP A 1 72 ? 5.970 -5.196 -2.033 1.00 90.06 72 ASP A CA 1
ATOM 595 C C . ASP A 1 72 ? 7.482 -4.938 -1.919 1.00 90.06 72 ASP A C 1
ATOM 597 O O . ASP A 1 72 ? 8.060 -4.282 -2.785 1.00 90.06 72 ASP A O 1
ATOM 601 N N . GLU A 1 73 ? 8.148 -5.446 -0.877 1.00 9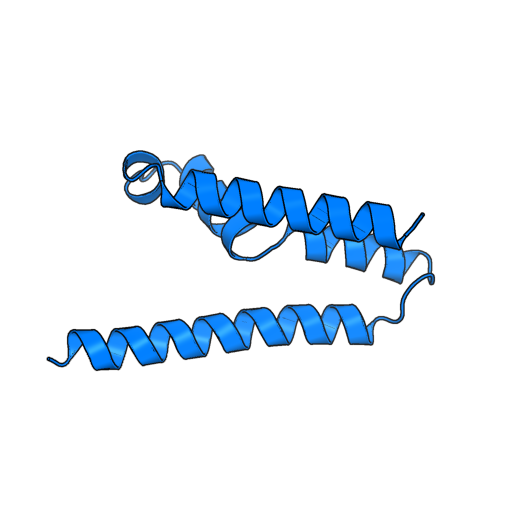0.81 73 GLU A N 1
ATOM 602 C CA . GLU A 1 73 ? 9.610 -5.327 -0.769 1.00 90.81 73 GLU A CA 1
ATOM 603 C C . GLU A 1 73 ? 10.325 -6.150 -1.843 1.00 90.81 73 GLU A C 1
ATOM 605 O O . GLU A 1 73 ? 11.265 -5.663 -2.472 1.00 90.81 73 GLU A O 1
ATOM 610 N N . ALA A 1 74 ? 9.857 -7.374 -2.103 1.00 93.00 74 ALA A N 1
ATOM 611 C CA . ALA A 1 74 ? 10.389 -8.203 -3.177 1.00 93.00 74 ALA A CA 1
ATOM 612 C C . ALA A 1 74 ? 10.226 -7.517 -4.540 1.00 93.00 74 ALA A C 1
ATOM 614 O O . ALA A 1 74 ? 11.169 -7.496 -5.330 1.00 93.00 74 ALA A O 1
ATOM 615 N N . TYR A 1 75 ? 9.068 -6.902 -4.793 1.00 89.12 75 TYR A N 1
ATOM 616 C CA . TYR A 1 75 ? 8.818 -6.142 -6.015 1.00 89.12 75 TYR A CA 1
ATOM 617 C C . TYR A 1 75 ? 9.822 -4.995 -6.186 1.00 89.12 75 TYR A C 1
ATOM 619 O O . TYR A 1 75 ? 10.429 -4.862 -7.247 1.00 89.12 75 TYR A O 1
ATOM 627 N N . LEU A 1 76 ? 10.066 -4.216 -5.129 1.00 87.88 76 LEU A N 1
ATOM 628 C CA . LEU A 1 76 ? 11.021 -3.110 -5.181 1.00 87.88 76 LEU A CA 1
ATOM 629 C C . LEU A 1 76 ? 12.463 -3.587 -5.401 1.00 87.88 76 LEU A C 1
ATOM 631 O O . LEU A 1 76 ? 13.202 -2.979 -6.171 1.00 87.88 76 LEU A O 1
ATOM 635 N N . ILE A 1 77 ? 12.869 -4.689 -4.766 1.00 91.00 77 ILE A N 1
ATOM 636 C CA . ILE A 1 77 ? 14.194 -5.284 -4.992 1.00 91.00 77 ILE A CA 1
ATOM 637 C C . ILE A 1 77 ? 14.353 -5.687 -6.464 1.00 91.00 77 ILE A C 1
ATOM 639 O O . ILE A 1 77 ? 15.388 -5.409 -7.074 1.00 91.00 77 ILE A O 1
ATOM 643 N N . VAL A 1 78 ? 13.327 -6.308 -7.051 1.00 92.62 78 VAL A N 1
ATOM 644 C CA . VAL A 1 78 ? 13.328 -6.704 -8.467 1.00 92.62 78 VAL A CA 1
ATOM 645 C C . VAL A 1 78 ? 13.367 -5.486 -9.391 1.00 92.62 78 VAL A C 1
ATOM 647 O O . VAL A 1 78 ? 14.087 -5.507 -10.392 1.00 92.62 78 VAL A O 1
ATOM 650 N N . GLU A 1 79 ? 12.643 -4.415 -9.064 1.00 87.56 79 GLU A N 1
ATOM 651 C CA . GLU A 1 79 ? 12.670 -3.153 -9.811 1.00 87.56 79 GLU A CA 1
ATOM 652 C C . GLU A 1 79 ? 14.071 -2.526 -9.787 1.00 87.56 79 GLU A C 1
ATOM 654 O O . GLU A 1 79 ? 14.643 -2.254 -10.842 1.00 87.56 79 GLU A O 1
ATOM 659 N N . MET A 1 80 ? 14.684 -2.408 -8.604 1.00 88.19 80 MET A N 1
ATOM 660 C CA . MET A 1 80 ? 16.053 -1.900 -8.447 1.00 88.19 80 MET A CA 1
ATOM 661 C C . MET A 1 80 ? 17.076 -2.736 -9.224 1.00 88.19 80 MET A C 1
ATOM 663 O O . MET A 1 80 ? 17.965 -2.189 -9.881 1.00 88.19 80 MET A O 1
ATOM 667 N N . TYR A 1 81 ? 16.953 -4.063 -9.167 1.00 92.06 81 TYR A N 1
ATOM 668 C CA . TYR A 1 81 ? 17.810 -4.967 -9.929 1.00 92.06 81 TYR A CA 1
ATOM 669 C C . TYR A 1 81 ? 17.641 -4.754 -11.439 1.00 92.06 81 TYR A C 1
ATOM 671 O O . TYR A 1 81 ? 18.627 -4.605 -12.164 1.00 92.06 81 TYR A O 1
ATOM 679 N N . SER A 1 82 ? 16.400 -4.658 -11.913 1.00 90.00 82 SER A N 1
ATOM 680 C CA . SER A 1 82 ? 16.084 -4.438 -13.328 1.00 90.00 82 SER A CA 1
ATOM 681 C C . SER A 1 82 ? 16.629 -3.105 -13.848 1.00 90.00 82 SER A C 1
ATOM 683 O O . SER A 1 82 ? 17.194 -3.053 -14.945 1.00 90.00 82 SER A O 1
ATOM 685 N N . ASP A 1 83 ? 16.515 -2.039 -13.056 1.00 86.00 83 ASP A N 1
ATOM 686 C CA . ASP A 1 83 ? 17.064 -0.725 -13.390 1.00 86.00 83 ASP A CA 1
ATOM 687 C C . ASP A 1 83 ? 18.595 -0.735 -13.420 1.00 86.00 83 ASP A C 1
ATOM 689 O O . ASP A 1 83 ? 19.192 -0.136 -14.315 1.00 86.00 83 ASP A O 1
ATOM 693 N N . SER A 1 84 ? 19.246 -1.470 -12.511 1.00 88.19 84 SER A N 1
ATOM 694 C CA . SER A 1 84 ? 20.709 -1.613 -12.519 1.00 88.19 84 SER A CA 1
ATOM 695 C C . SER A 1 84 ? 21.231 -2.313 -13.779 1.00 88.19 84 SER A C 1
ATOM 697 O O . SER A 1 84 ? 22.238 -1.890 -14.345 1.00 88.19 84 SER A O 1
ATOM 699 N N . ILE A 1 85 ? 20.508 -3.322 -14.283 1.00 88.62 85 ILE A N 1
ATOM 700 C CA . ILE A 1 85 ? 20.833 -3.978 -15.557 1.00 88.62 85 ILE A CA 1
ATOM 701 C C . ILE A 1 85 ? 20.626 -3.012 -16.727 1.00 88.62 85 ILE A C 1
ATOM 703 O O . ILE A 1 85 ? 21.452 -2.957 -17.639 1.00 88.62 85 ILE A O 1
ATOM 707 N N . ARG A 1 86 ? 19.529 -2.245 -16.725 1.00 77.44 86 ARG A N 1
ATOM 708 C CA . ARG A 1 86 ? 19.210 -1.297 -17.803 1.00 77.44 86 ARG A CA 1
ATOM 709 C C . ARG A 1 86 ? 20.168 -0.111 -17.866 1.00 77.44 86 ARG A C 1
ATOM 711 O O . ARG A 1 86 ? 20.479 0.319 -18.967 1.00 77.44 86 ARG A O 1
ATOM 718 N N . GLY A 1 87 ? 20.637 0.390 -16.725 1.00 62.03 87 GLY A N 1
ATOM 719 C CA . GLY A 1 87 ? 21.633 1.465 -16.648 1.00 62.03 87 GLY A CA 1
ATOM 720 C C . GLY A 1 87 ? 23.069 1.024 -16.960 1.00 62.03 87 GLY A C 1
ATOM 721 O O . GLY A 1 87 ? 23.947 1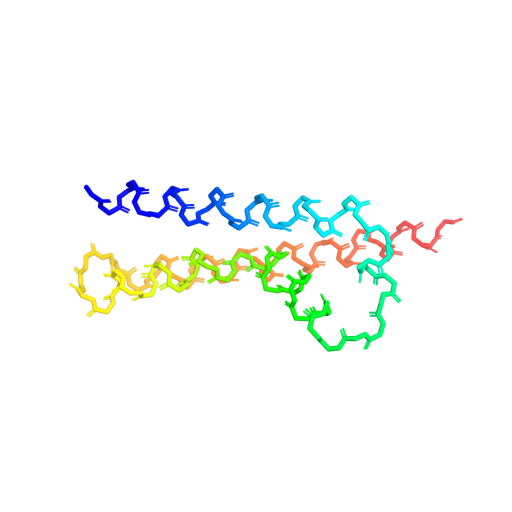.872 -17.071 1.00 62.03 87 GLY A O 1
ATOM 722 N N . SER A 1 88 ? 23.312 -0.285 -17.096 1.00 54.97 88 SER A N 1
ATOM 723 C CA . SER A 1 88 ? 24.603 -0.870 -17.487 1.00 54.97 88 SER A CA 1
ATOM 724 C C . SER A 1 88 ? 24.757 -1.060 -19.011 1.00 54.97 88 SER A C 1
ATOM 726 O O . SER A 1 88 ? 25.748 -1.652 -19.446 1.00 54.97 88 SER A O 1
ATOM 728 N N . ARG A 1 89 ? 23.793 -0.598 -19.819 1.00 44.97 89 ARG A N 1
ATOM 729 C CA . ARG A 1 89 ? 23.879 -0.492 -21.287 1.00 44.97 89 ARG A CA 1
ATOM 730 C C . ARG A 1 89 ? 23.929 0.970 -21.706 1.00 44.97 89 ARG A C 1
ATOM 732 O O . ARG A 1 89 ? 24.575 1.229 -22.742 1.00 44.97 89 ARG A O 1
#

Sequence (89 aa):
MPLVFLSAAAIVDEAGNDVTGYDKRIKRSKKFRHKFFVYFFGRRYLLKVALLYLVLINVFPMYLLIALILFDEAYLIVEMYSDSIRGSR

Radius of gyration: 15.32 Å; chains: 1; bounding box: 43×33×36 Å